Protein AF-A0A8S1BJQ1-F1 (afdb_monomer)

Nearest PDB structures (foldseek):
  2ffu-assembly1_A  TM=8.359E-01  e=3.779E-07  Homo sapiens
  4d0z-assembly1_B  TM=8.246E-01  e=9.287E-07  Homo sapiens
  5fv9-assembly1_C  TM=8.328E-01  e=1.331E-06  Homo sapiens
  5fv9-assembly3_E-2  TM=8.236E-01  e=1.180E-06  Homo sapiens
  5fv9-assembly2_B  TM=7.511E-01  e=1.413E-06  Homo sapiens

Solvent-accessible surface area (backbone atoms only — not comparable to full-atom values): 10550 Å² total; per-residue (Å²): 138,88,82,85,77,88,76,60,72,72,62,58,62,59,66,75,70,74,87,76,84,88,79,84,89,79,92,80,82,94,77,90,76,81,88,80,88,87,71,86,76,76,58,61,66,62,54,42,64,73,44,90,81,64,95,55,46,42,76,82,73,75,43,61,46,64,68,44,62,73,47,62,51,81,58,90,73,84,85,82,70,58,76,71,63,75,72,62,81,75,75,88,88,60,77,69,47,85,88,82,82,87,64,71,88,65,57,50,42,58,55,49,24,53,54,46,45,53,64,74,75,41,64,61,72,36,64,42,80,80,68,93,70,89,58,91,64,58,64,65,45,53,61,51,48,50,60,64,72,48,74,116

InterPro domains:
  IPR029044 Nucleotide-diphospho-sugar transferases [G3DSA:3.90.550.10] (39-129)
  IPR029044 Nucleotide-diphospho-sugar transferases [SSF53448] (74-126)

Structure (mmCIF, N/CA/C/O backbone):
data_AF-A0A8S1BJQ1-F1
#
_entry.id   AF-A0A8S1BJQ1-F1
#
loop_
_atom_site.group_PDB
_atom_site.id
_atom_site.type_symbol
_atom_site.label_atom_id
_atom_site.label_alt_id
_atom_site.label_comp_id
_atom_site.label_asym_id
_atom_site.label_entity_id
_atom_site.label_seq_id
_atom_site.pdbx_PDB_ins_code
_atom_site.Cartn_x
_atom_site.Cartn_y
_atom_site.Cartn_z
_atom_site.occupancy
_atom_site.B_iso_or_equiv
_atom_site.auth_seq_id
_atom_site.auth_comp_id
_atom_site.auth_asym_id
_atom_site.auth_atom_id
_atom_site.pdbx_PDB_model_num
ATOM 1 N N . MET A 1 1 ? -15.188 56.040 -17.406 1.00 44.97 1 MET A N 1
ATOM 2 C CA . MET A 1 1 ? -15.457 55.518 -18.766 1.00 44.97 1 MET A CA 1
ATOM 3 C C . MET A 1 1 ? -14.217 54.759 -19.228 1.00 44.97 1 MET A C 1
ATOM 5 O O . MET A 1 1 ? -13.135 55.286 -19.006 1.00 44.97 1 MET A O 1
ATOM 9 N N . ARG A 1 2 ? -14.402 53.579 -19.849 1.00 39.09 2 ARG A N 1
ATOM 10 C CA . ARG A 1 2 ? -13.434 52.500 -20.200 1.00 39.09 2 ARG A CA 1
ATOM 11 C C . ARG A 1 2 ? -13.267 51.450 -19.087 1.00 39.09 2 ARG A C 1
ATOM 13 O O . ARG A 1 2 ? -12.602 51.731 -18.104 1.00 39.09 2 ARG A O 1
ATOM 20 N N . SER A 1 3 ? -14.055 50.373 -19.008 1.00 34.69 3 SER A N 1
ATOM 21 C CA . SER A 1 3 ? -14.397 49.258 -19.929 1.00 34.69 3 SER A CA 1
ATOM 22 C C . SER A 1 3 ? -13.455 48.048 -19.800 1.00 34.69 3 SER A C 1
ATOM 24 O O . SER A 1 3 ? -12.354 48.076 -20.332 1.00 34.69 3 SER A O 1
ATOM 26 N N . VAL A 1 4 ? -13.957 47.021 -19.097 1.00 45.09 4 VAL A N 1
ATOM 27 C CA . VAL A 1 4 ? -13.935 45.571 -19.412 1.00 45.09 4 VAL A CA 1
ATOM 28 C C . VAL A 1 4 ? -12.588 44.999 -19.895 1.00 45.09 4 VAL A C 1
ATOM 30 O O . VAL A 1 4 ? -12.218 45.165 -21.047 1.00 45.09 4 VAL A O 1
ATOM 33 N N . VAL A 1 5 ? -11.787 44.459 -18.967 1.00 45.66 5 VAL A N 1
ATOM 34 C CA . VAL A 1 5 ? -11.570 43.009 -18.722 1.00 45.66 5 VAL A CA 1
ATOM 35 C C . VAL A 1 5 ? -10.859 42.311 -19.886 1.00 45.66 5 VAL A C 1
ATOM 37 O O . VAL A 1 5 ? -11.473 41.911 -20.870 1.00 45.66 5 VAL A O 1
ATOM 40 N N . GLU A 1 6 ? -9.552 42.115 -19.715 1.00 52.06 6 GLU A N 1
ATOM 41 C CA . GLU A 1 6 ? -8.786 41.098 -20.431 1.00 52.06 6 GLU A CA 1
ATOM 42 C C . GLU A 1 6 ? -9.328 39.715 -20.034 1.00 52.06 6 GLU A C 1
ATOM 44 O O . GLU A 1 6 ? -9.180 39.261 -18.898 1.00 52.06 6 GLU A O 1
ATOM 49 N N . GLU A 1 7 ? -10.029 39.059 -20.957 1.00 55.06 7 GLU A N 1
ATOM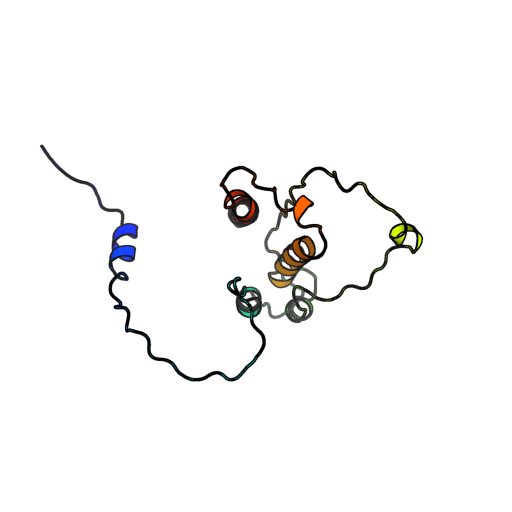 50 C CA . GLU A 1 7 ? -10.527 37.701 -20.759 1.00 55.06 7 GLU A CA 1
ATOM 51 C C . GLU A 1 7 ? -9.360 36.704 -20.704 1.00 55.06 7 GLU A C 1
ATOM 53 O O . GLU A 1 7 ? -8.598 36.546 -21.659 1.00 55.06 7 GLU A O 1
ATOM 58 N N . ASN A 1 8 ? -9.256 35.976 -19.590 1.00 50.56 8 ASN A N 1
ATOM 59 C CA . ASN A 1 8 ? -8.333 34.856 -19.445 1.00 50.56 8 ASN A CA 1
ATOM 60 C C . ASN A 1 8 ? -8.668 33.747 -20.454 1.00 50.56 8 ASN A C 1
ATOM 62 O O . ASN A 1 8 ? -9.790 33.245 -20.498 1.00 50.56 8 ASN A O 1
ATOM 66 N N . ILE A 1 9 ? -7.657 33.310 -21.204 1.00 58.09 9 ILE A N 1
ATOM 67 C CA . ILE A 1 9 ? -7.720 32.301 -22.279 1.00 58.09 9 ILE A CA 1
ATOM 68 C C . ILE A 1 9 ? -8.427 30.999 -21.841 1.00 58.09 9 ILE A C 1
ATOM 70 O O . ILE A 1 9 ? -9.098 30.354 -22.646 1.00 58.09 9 ILE A O 1
ATOM 74 N N . ALA A 1 10 ? -8.373 30.658 -20.550 1.00 51.38 10 ALA A N 1
ATOM 75 C CA . ALA A 1 10 ? -9.067 29.507 -19.970 1.00 51.38 10 ALA A CA 1
ATOM 76 C C . ALA A 1 10 ? -10.605 29.560 -20.111 1.00 51.38 10 ALA A C 1
ATOM 78 O O . ALA A 1 10 ? -11.240 28.524 -20.292 1.00 51.38 10 ALA A O 1
ATOM 79 N N . LEU A 1 11 ? -11.214 30.753 -20.088 1.00 53.78 11 LEU A N 1
ATOM 80 C CA . LEU A 1 11 ? -12.668 30.923 -20.225 1.00 53.78 11 LEU A CA 1
ATOM 81 C C . LEU A 1 11 ? -13.165 30.698 -21.661 1.00 53.78 11 LEU A C 1
ATOM 83 O O . LEU A 1 11 ? -14.327 30.345 -21.856 1.00 53.78 11 LEU A O 1
ATOM 87 N N . ARG A 1 12 ? -12.294 30.851 -22.668 1.00 53.03 12 ARG A N 1
ATOM 88 C CA . ARG A 1 12 ? -12.631 30.564 -24.073 1.00 53.03 12 ARG A CA 1
ATOM 89 C C . ARG A 1 12 ? -12.696 29.066 -24.360 1.00 53.03 12 ARG A C 1
ATOM 91 O O . ARG A 1 12 ? -13.572 28.645 -25.105 1.00 53.03 12 ARG A O 1
ATOM 98 N N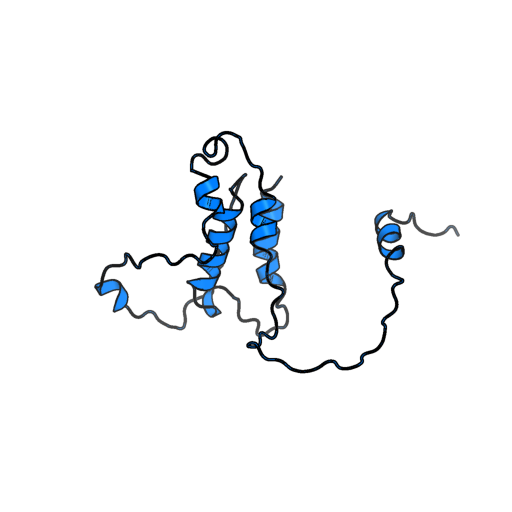 . LEU A 1 13 ? -11.838 28.272 -23.721 1.00 51.09 13 LEU A N 1
ATOM 99 C CA . LEU A 1 13 ? -11.814 26.815 -23.896 1.00 51.09 13 LEU A CA 1
ATOM 100 C C . LEU A 1 13 ? -13.052 26.134 -23.295 1.00 51.09 13 LEU A C 1
ATOM 102 O O . LEU A 1 13 ? -13.558 25.174 -23.862 1.00 51.09 13 LEU A O 1
ATOM 106 N N . ILE A 1 14 ? -13.595 26.672 -22.199 1.00 54.06 14 ILE A N 1
ATOM 107 C CA . ILE A 1 14 ? -14.818 26.146 -21.570 1.00 54.06 14 ILE A CA 1
ATOM 108 C C . ILE A 1 14 ? -16.058 26.440 -22.431 1.00 54.06 14 ILE A C 1
ATOM 110 O O . ILE A 1 14 ? -16.965 25.617 -22.510 1.00 54.06 14 ILE A O 1
ATOM 114 N N . LYS A 1 15 ? -16.090 27.585 -23.127 1.00 56.25 15 LYS A N 1
ATOM 115 C CA . LYS A 1 15 ? -17.210 27.956 -24.009 1.00 56.25 15 LYS A CA 1
ATOM 116 C C . LYS A 1 15 ? -17.278 27.154 -25.311 1.00 56.25 15 LYS A C 1
ATOM 118 O O . LYS A 1 15 ? -18.333 27.134 -25.926 1.00 56.25 15 LYS A O 1
ATOM 123 N N . GLN A 1 16 ? -16.197 26.500 -25.737 1.00 49.41 16 GLN A N 1
ATOM 124 C CA . GLN A 1 16 ? -16.167 25.752 -27.003 1.00 49.41 16 GLN A CA 1
ATOM 125 C C . GLN A 1 16 ? -16.690 24.307 -26.900 1.00 49.41 16 GLN A C 1
ATOM 127 O O . GLN A 1 16 ? -16.730 23.609 -27.911 1.00 49.41 16 GLN A O 1
ATOM 132 N N . HIS A 1 17 ? -17.107 23.846 -25.716 1.00 47.06 17 HIS A N 1
ATOM 133 C CA . HIS A 1 17 ? -17.592 22.473 -25.499 1.00 47.06 17 HIS A CA 1
ATOM 134 C C . HIS A 1 17 ? -18.987 22.395 -24.852 1.00 47.06 17 HIS A C 1
ATOM 136 O O . HIS A 1 17 ? -19.335 21.364 -24.286 1.00 47.06 17 HIS A O 1
ATOM 142 N N . ALA A 1 18 ? -19.788 23.464 -24.923 1.00 41.84 18 ALA A N 1
ATOM 143 C CA . ALA A 1 18 ? -21.105 23.525 -24.279 1.00 41.84 18 ALA A CA 1
ATOM 144 C C . ALA A 1 18 ? -22.300 23.139 -25.177 1.00 41.84 18 ALA A C 1
ATOM 146 O O . ALA A 1 18 ? -23.425 23.165 -24.691 1.00 41.84 18 ALA A O 1
ATOM 147 N N . ASP A 1 19 ? -22.077 22.735 -26.431 1.00 41.91 19 ASP A N 1
ATOM 148 C CA . ASP A 1 19 ? -23.156 22.376 -27.360 1.00 41.91 19 ASP A CA 1
ATOM 149 C C . ASP A 1 19 ? -23.071 20.892 -27.756 1.00 41.91 19 ASP A C 1
ATOM 151 O O . ASP A 1 19 ? -22.522 20.551 -28.802 1.00 41.91 19 ASP A O 1
ATOM 155 N N . VAL A 1 20 ? -23.608 19.997 -26.921 1.00 45.34 20 VAL A N 1
ATOM 156 C CA . VAL A 1 20 ? -24.126 18.698 -27.383 1.00 45.34 20 VAL A CA 1
ATOM 157 C C . VAL A 1 20 ? -25.447 18.435 -26.661 1.00 45.34 20 VAL A C 1
ATOM 159 O O . VAL A 1 20 ? -25.482 18.287 -25.441 1.00 45.34 20 VAL A O 1
ATOM 162 N N . GLU A 1 21 ? -26.518 18.442 -27.455 1.00 39.41 21 GLU A N 1
ATOM 163 C CA . GLU A 1 21 ? -27.910 18.161 -27.100 1.00 39.41 21 GLU A CA 1
ATOM 164 C C . GLU A 1 21 ? -28.084 16.798 -26.414 1.00 39.41 21 GLU A C 1
ATOM 166 O O . GLU A 1 21 ? -27.465 15.805 -26.804 1.00 39.41 21 GLU A O 1
ATOM 171 N N . GLU A 1 22 ? -28.987 16.739 -25.432 1.00 46.00 22 GLU A N 1
ATOM 172 C CA . GLU A 1 22 ? -29.576 15.481 -24.969 1.00 46.00 22 GLU A CA 1
ATOM 173 C C . GLU A 1 22 ? -30.460 14.875 -26.070 1.00 46.00 22 GLU A C 1
ATOM 175 O O . GLU A 1 22 ? -31.334 15.575 -26.587 1.00 46.00 22 GLU A O 1
ATOM 180 N N . PRO A 1 23 ? -30.338 13.573 -26.383 1.00 34.78 23 PRO A N 1
ATOM 181 C CA . PRO A 1 23 ? -31.422 12.843 -27.005 1.00 34.78 23 PRO A CA 1
ATOM 182 C C . PRO A 1 23 ? -32.133 11.952 -25.984 1.00 34.78 23 PRO A C 1
ATOM 184 O O . PRO A 1 23 ? -31.524 11.281 -25.147 1.00 34.78 23 PRO A O 1
ATOM 187 N N . GLU A 1 24 ? -33.456 11.967 -26.100 1.00 36.00 24 GLU A N 1
ATOM 188 C CA . GLU A 1 24 ? -34.415 11.314 -25.226 1.00 36.00 24 GLU A CA 1
ATOM 189 C C . GLU A 1 24 ? -34.288 9.786 -25.143 1.00 36.00 24 GL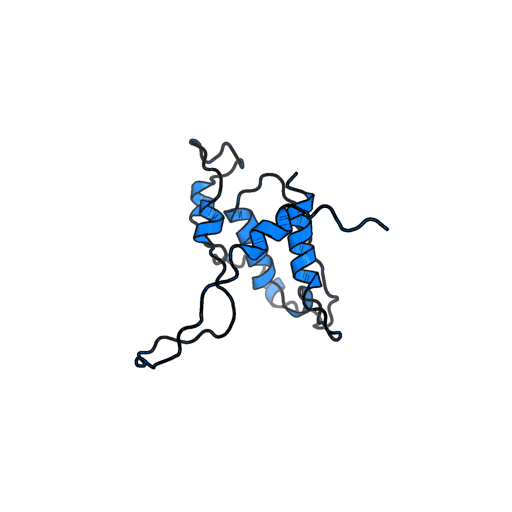U A C 1
ATOM 191 O O . GLU A 1 24 ? -33.872 9.079 -26.063 1.00 36.00 24 GLU A O 1
ATOM 196 N N . SER A 1 25 ? -34.747 9.282 -24.001 1.00 45.78 25 SER A N 1
ATOM 197 C CA . SER A 1 25 ? -34.903 7.877 -23.653 1.00 45.78 25 SER A CA 1
ATOM 198 C C . SER A 1 25 ? -35.823 7.095 -24.597 1.00 45.78 25 SER A C 1
ATOM 200 O O . SER A 1 25 ? -36.940 7.522 -24.880 1.00 45.78 25 SER A O 1
ATOM 202 N N . SER A 1 26 ? -35.447 5.854 -24.917 1.00 34.91 26 SER A N 1
ATOM 203 C CA . SER A 1 26 ? -36.414 4.759 -25.095 1.00 34.91 26 SER A CA 1
ATOM 204 C C . SER A 1 26 ? -35.799 3.404 -24.688 1.00 34.91 26 SER A C 1
ATOM 206 O O . SER A 1 26 ? -34.575 3.255 -24.726 1.00 34.91 26 SER A O 1
ATOM 208 N N . PRO A 1 27 ? -36.610 2.446 -24.189 1.00 42.31 27 PRO A N 1
ATOM 209 C CA . PRO A 1 27 ? -36.136 1.363 -23.330 1.00 42.31 27 PRO A CA 1
ATOM 210 C C . PRO A 1 27 ? -35.743 0.116 -24.131 1.00 42.31 27 PRO A C 1
ATOM 212 O O . PRO A 1 27 ? -36.499 -0.338 -24.988 1.00 42.31 27 PRO A O 1
ATOM 215 N N . ILE A 1 28 ? -34.595 -0.485 -23.804 1.00 30.98 28 ILE A N 1
ATOM 216 C CA . ILE A 1 28 ? -34.206 -1.816 -24.292 1.00 30.98 28 ILE A CA 1
ATOM 217 C C . ILE A 1 28 ? -33.868 -2.715 -23.095 1.00 30.98 28 ILE A C 1
ATOM 219 O O 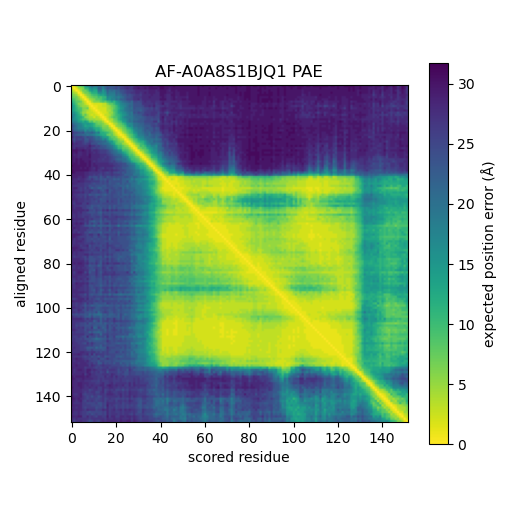. ILE A 1 28 ? -33.360 -2.273 -22.069 1.00 30.98 28 ILE A O 1
ATOM 223 N N . SER A 1 29 ? -34.291 -3.962 -23.254 1.00 29.55 29 SER A N 1
ATOM 224 C CA . SER A 1 29 ? -34.675 -4.992 -22.294 1.00 29.55 29 SER A CA 1
ATOM 225 C C . SER A 1 29 ? -33.620 -5.480 -21.300 1.00 29.55 29 SER A C 1
ATOM 227 O O . SER A 1 29 ? -32.437 -5.593 -21.603 1.00 29.55 29 SER A O 1
ATOM 229 N N . LEU A 1 30 ? -34.143 -5.861 -20.131 1.00 41.81 30 LEU A N 1
ATOM 230 C CA . LEU A 1 30 ? -33.513 -6.600 -19.041 1.00 41.81 30 LEU A CA 1
ATOM 231 C C . LEU A 1 30 ? -32.887 -7.920 -19.524 1.00 41.81 30 LEU A C 1
ATOM 233 O O . LEU A 1 30 ? -33.625 -8.820 -19.910 1.00 41.81 30 LEU A O 1
ATOM 237 N N . GLU A 1 31 ? -31.571 -8.069 -19.379 1.00 34.00 31 GLU A N 1
ATOM 238 C CA . GLU A 1 31 ? -30.970 -9.333 -18.940 1.00 34.00 31 GLU A CA 1
ATOM 239 C C . GLU A 1 31 ? -29.909 -9.046 -17.870 1.00 34.00 31 GLU A C 1
ATOM 241 O O . GLU A 1 31 ? -29.140 -8.087 -17.935 1.00 34.00 31 GLU A O 1
ATOM 246 N N . GLU A 1 32 ? -29.979 -9.843 -16.811 1.00 41.53 32 GLU A N 1
ATOM 247 C CA . GLU A 1 32 ? -29.347 -9.653 -15.515 1.00 41.53 32 GLU A CA 1
ATOM 248 C C . GLU A 1 32 ? -27.824 -9.802 -15.561 1.00 41.53 32 GLU A C 1
ATOM 250 O O . GLU A 1 32 ? -27.299 -10.824 -15.998 1.00 41.53 32 GLU A O 1
ATOM 255 N N . THR A 1 33 ? -27.098 -8.877 -14.929 1.00 32.28 33 THR A N 1
ATOM 256 C CA . THR A 1 33 ? -26.044 -9.288 -13.988 1.00 32.28 33 THR A CA 1
ATOM 257 C C . THR A 1 33 ? -25.783 -8.202 -12.945 1.00 32.28 33 THR A C 1
ATOM 259 O O . THR A 1 33 ? -25.157 -7.183 -13.210 1.00 32.28 33 THR A O 1
ATOM 262 N N . THR A 1 34 ? -26.313 -8.459 -11.745 1.00 36.75 34 THR A N 1
ATOM 263 C CA . THR A 1 34 ? -25.821 -8.033 -10.420 1.00 36.75 34 THR A CA 1
ATOM 264 C C . THR A 1 34 ? -25.372 -6.576 -10.276 1.00 36.75 34 THR A C 1
ATOM 266 O O . THR A 1 34 ? -24.252 -6.202 -10.616 1.00 36.75 34 THR A O 1
ATOM 269 N N . GLY A 1 35 ? -26.269 -5.769 -9.709 1.00 43.22 35 GLY A N 1
ATOM 270 C CA . GLY A 1 35 ? -26.146 -4.322 -9.624 1.00 43.22 35 GLY A CA 1
ATOM 271 C C . GLY A 1 35 ? -24.948 -3.783 -8.850 1.00 43.22 35 GLY A C 1
ATOM 272 O O . GLY A 1 35 ? -24.486 -4.371 -7.877 1.00 43.22 35 GLY A O 1
ATOM 273 N N . ILE A 1 36 ? -24.528 -2.582 -9.252 1.00 38.69 36 ILE A N 1
ATOM 274 C CA . ILE A 1 36 ? -23.771 -1.650 -8.417 1.00 38.69 36 ILE A CA 1
ATOM 275 C C . ILE A 1 36 ? -24.281 -0.238 -8.715 1.00 38.69 36 ILE A C 1
ATOM 277 O O . ILE A 1 36 ? -23.946 0.383 -9.720 1.00 38.69 36 ILE A O 1
ATOM 281 N N . THR A 1 37 ? -25.092 0.288 -7.806 1.00 37.72 37 THR A N 1
ATOM 282 C CA . THR A 1 37 ? -25.328 1.723 -7.674 1.00 37.72 37 THR A CA 1
ATOM 283 C C . THR A 1 37 ? -24.087 2.376 -7.057 1.00 37.72 37 THR A C 1
ATOM 285 O O . THR A 1 37 ? -23.732 2.065 -5.924 1.00 37.72 37 THR A O 1
ATOM 288 N N . GLY A 1 38 ? -23.463 3.316 -7.772 1.00 44.41 38 GLY A N 1
ATOM 289 C CA . GLY A 1 38 ? -22.706 4.417 -7.161 1.00 44.41 38 GLY A CA 1
ATOM 290 C C . GLY A 1 38 ? -21.256 4.151 -6.738 1.00 44.41 38 GLY A C 1
ATOM 291 O O . GLY A 1 38 ? -20.956 4.127 -5.552 1.00 44.41 38 GLY A O 1
ATOM 292 N N . ARG A 1 39 ? -20.334 4.078 -7.704 1.00 45.31 39 ARG A N 1
ATOM 293 C CA . ARG A 1 39 ? -18.941 4.576 -7.635 1.00 45.31 39 ARG A CA 1
ATOM 294 C C . ARG A 1 39 ? -18.392 4.498 -9.058 1.00 45.31 39 ARG A C 1
ATOM 296 O O . ARG A 1 39 ? -18.366 3.420 -9.637 1.00 45.31 39 ARG A O 1
ATOM 303 N N . VAL A 1 40 ? -17.994 5.630 -9.637 1.00 50.25 40 VAL A N 1
ATOM 304 C CA . VAL A 1 40 ? -17.221 5.652 -10.889 1.00 50.25 40 VAL A CA 1
ATOM 305 C C . VAL A 1 40 ? -16.012 4.739 -10.668 1.00 50.25 40 VAL A C 1
ATOM 307 O O . VAL A 1 40 ? -15.188 5.033 -9.800 1.00 50.25 40 VAL A O 1
ATOM 310 N N . TYR A 1 41 ? -15.969 3.588 -11.344 1.00 66.38 41 TYR A N 1
ATOM 311 C CA . TYR A 1 41 ? -14.898 2.605 -11.187 1.00 66.38 41 TYR A CA 1
ATOM 312 C C . TYR A 1 41 ? -13.579 3.301 -11.534 1.00 66.38 41 TYR A C 1
ATOM 314 O O . TYR A 1 41 ? -13.394 3.766 -12.657 1.00 66.38 41 TYR A O 1
ATOM 322 N N . PHE A 1 42 ? -12.689 3.444 -10.552 1.00 81.50 42 PHE A N 1
ATOM 323 C CA . PHE A 1 42 ? -11.346 3.952 -10.800 1.00 81.50 42 PHE A CA 1
ATOM 324 C C . PHE A 1 42 ? -10.655 3.004 -11.785 1.00 81.50 42 PHE A C 1
ATOM 326 O O . PHE A 1 42 ? -10.530 1.812 -11.502 1.00 81.50 42 PHE A O 1
ATOM 333 N N . ASP A 1 43 ? -10.229 3.525 -12.936 1.00 86.25 43 ASP A N 1
ATOM 334 C CA . ASP A 1 43 ? -9.509 2.743 -13.938 1.00 86.25 43 ASP A CA 1
ATOM 335 C C . ASP A 1 43 ? -8.075 2.464 -13.460 1.00 86.25 43 ASP A C 1
ATOM 337 O O . ASP A 1 43 ? -7.129 3.214 -13.718 1.00 86.25 43 ASP A O 1
ATOM 341 N N . GLU A 1 44 ? -7.928 1.371 -12.712 1.00 87.50 44 GLU A N 1
ATOM 342 C CA . GLU A 1 44 ? -6.642 0.890 -12.214 1.00 87.50 44 GLU A CA 1
ATOM 343 C C . GLU A 1 44 ? -5.670 0.585 -13.360 1.00 87.50 44 GLU A C 1
ATOM 345 O O . GLU A 1 44 ? -4.495 0.954 -13.287 1.00 87.50 44 GLU A O 1
ATOM 350 N N . ALA A 1 45 ? -6.156 -0.034 -14.438 1.00 88.25 45 ALA A N 1
ATOM 351 C CA . ALA A 1 45 ? -5.326 -0.415 -15.572 1.00 88.25 45 ALA A CA 1
ATOM 352 C C . ALA A 1 45 ? -4.794 0.821 -16.308 1.00 88.25 45 ALA A C 1
ATOM 354 O O . ALA A 1 45 ? -3.592 0.905 -16.584 1.00 88.25 45 ALA A O 1
ATOM 355 N N . GLY A 1 46 ? -5.648 1.813 -16.570 1.00 88.88 46 GLY A N 1
ATOM 356 C CA . GLY A 1 46 ? -5.251 3.097 -17.151 1.00 88.88 46 GLY A CA 1
ATOM 357 C C . GLY A 1 46 ? -4.272 3.864 -16.264 1.00 88.88 46 GLY A C 1
ATOM 358 O O . GLY A 1 46 ? -3.263 4.390 -16.741 1.00 88.88 46 GLY A O 1
ATOM 359 N N . TYR A 1 47 ? -4.496 3.872 -14.947 1.00 88.31 47 TYR A N 1
ATOM 360 C CA . TYR A 1 47 ? -3.584 4.537 -14.020 1.00 88.31 47 TYR A CA 1
ATOM 361 C C . TYR A 1 47 ? -2.193 3.895 -14.017 1.00 88.31 47 TYR A C 1
ATOM 363 O O . TYR A 1 47 ? -1.199 4.609 -14.176 1.00 88.31 47 TYR A O 1
ATOM 371 N N . VAL A 1 48 ? -2.109 2.569 -13.867 1.00 90.38 48 VAL A N 1
ATOM 372 C CA . VAL A 1 48 ? -0.835 1.832 -13.806 1.00 90.38 48 VAL A CA 1
ATOM 373 C C . VAL A 1 48 ? -0.110 1.878 -15.152 1.00 90.38 48 VAL A C 1
ATOM 375 O O . VAL A 1 48 ? 1.094 2.134 -15.185 1.00 90.38 48 VAL A O 1
ATOM 378 N N . SER A 1 49 ? -0.831 1.721 -16.268 1.00 89.50 49 SER A N 1
ATOM 379 C CA . SER A 1 49 ? -0.242 1.781 -17.615 1.00 89.50 49 SER A CA 1
ATOM 380 C C . SER A 1 49 ? 0.310 3.158 -17.986 1.00 89.50 49 SER A C 1
ATOM 382 O O . SER A 1 49 ? 1.283 3.223 -18.732 1.00 89.50 49 SER A O 1
ATOM 384 N N . GLY A 1 50 ? -0.227 4.24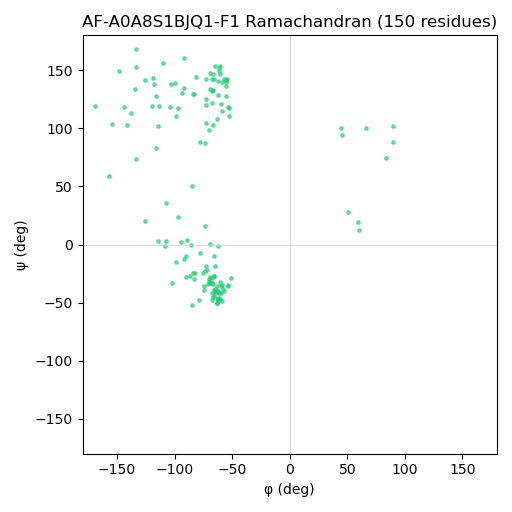2 -17.416 1.00 86.44 50 GLY A N 1
ATOM 385 C CA . GLY A 1 50 ? 0.337 5.589 -17.556 1.00 86.44 50 GLY A CA 1
ATOM 386 C C . GLY A 1 50 ? 1.674 5.797 -16.828 1.00 86.44 50 GLY A C 1
ATOM 387 O O . GLY A 1 50 ? 2.217 6.903 -16.833 1.00 86.44 50 GLY A O 1
ATOM 388 N N . GLY A 1 51 ? 2.193 4.769 -16.153 1.00 82.81 51 GLY A N 1
ATOM 389 C CA . GLY A 1 51 ? 3.536 4.750 -15.598 1.00 82.81 51 GLY A CA 1
ATOM 390 C C . GLY A 1 51 ? 4.614 4.615 -16.677 1.00 82.81 51 GLY A C 1
ATOM 391 O O . GLY A 1 51 ? 4.491 3.875 -17.646 1.00 82.81 51 GLY A O 1
ATOM 392 N N . SER A 1 52 ? 5.715 5.318 -16.457 1.00 79.88 52 SER A N 1
ATOM 393 C CA . SER A 1 52 ? 6.996 5.156 -17.148 1.00 79.88 52 SER A CA 1
ATOM 394 C C . SER A 1 52 ? 7.496 3.713 -17.041 1.00 79.88 52 SER A C 1
ATOM 396 O O . SER A 1 52 ? 7.597 3.182 -15.931 1.00 79.88 52 SER A O 1
ATOM 398 N N . LYS A 1 53 ? 7.822 3.102 -18.185 1.00 81.12 53 LYS A N 1
ATOM 399 C CA . LYS A 1 53 ? 8.394 1.755 -18.279 1.00 81.12 53 LYS A CA 1
ATOM 400 C C . LYS A 1 53 ? 9.819 1.851 -18.806 1.00 81.12 53 LYS A C 1
ATOM 402 O O . LYS A 1 53 ? 10.031 2.325 -19.918 1.00 81.12 53 LYS A O 1
ATOM 407 N N . ASP A 1 54 ? 10.764 1.398 -17.998 1.00 85.69 54 ASP A N 1
ATOM 408 C CA . ASP A 1 54 ? 12.171 1.293 -18.370 1.00 85.69 54 ASP A CA 1
ATOM 409 C C . ASP A 1 54 ? 12.473 -0.099 -18.943 1.00 85.69 54 ASP A C 1
ATOM 411 O O . ASP A 1 54 ? 11.711 -1.048 -18.735 1.00 85.69 54 ASP A O 1
ATOM 415 N N . SER A 1 55 ? 13.579 -0.228 -19.682 1.00 88.44 55 SER A N 1
ATOM 416 C CA . SER A 1 55 ? 14.016 -1.516 -20.240 1.00 88.44 55 SER A CA 1
ATOM 417 C C . SER A 1 55 ? 14.392 -2.518 -19.147 1.00 88.44 55 SER A C 1
ATOM 419 O O . SER A 1 55 ? 14.035 -3.692 -19.233 1.00 88.44 55 SER A O 1
ATOM 421 N N . ASP A 1 56 ? 15.083 -2.046 -18.107 1.00 92.06 56 ASP A N 1
ATOM 422 C CA . ASP A 1 56 ? 15.353 -2.803 -16.890 1.00 92.06 56 ASP A CA 1
ATOM 423 C C . ASP A 1 56 ? 14.315 -2.439 -15.809 1.00 92.06 56 ASP A C 1
ATOM 425 O O . ASP A 1 56 ? 14.276 -1.288 -15.352 1.00 92.06 56 ASP A O 1
ATOM 429 N N . PRO A 1 57 ? 13.497 -3.407 -15.346 1.00 91.00 57 PRO A N 1
ATOM 430 C CA . PRO A 1 57 ? 12.433 -3.160 -14.378 1.00 91.00 57 PRO A CA 1
ATOM 431 C C . PRO A 1 57 ? 12.919 -2.725 -12.988 1.00 91.00 57 PRO A C 1
ATOM 433 O O . PRO A 1 57 ? 12.079 -2.335 -12.178 1.00 91.00 57 PRO A O 1
ATOM 436 N N . TYR A 1 58 ? 14.221 -2.789 -12.686 1.00 92.19 58 TYR A N 1
ATOM 437 C CA . TYR A 1 58 ? 14.793 -2.416 -11.385 1.00 92.19 58 TYR A CA 1
ATOM 438 C C . TYR A 1 58 ? 15.394 -0.997 -11.351 1.00 92.19 58 TYR A C 1
ATOM 440 O O . TYR A 1 58 ? 15.636 -0.449 -10.268 1.00 92.19 58 TYR A O 1
ATOM 448 N N . VAL A 1 59 ? 15.627 -0.362 -12.505 1.00 91.38 59 VAL A N 1
ATOM 449 C CA . VAL A 1 59 ? 16.373 0.912 -12.596 1.00 91.38 59 VAL A CA 1
ATOM 450 C C . VAL A 1 59 ? 15.611 2.101 -12.021 1.00 91.38 59 VAL A C 1
ATOM 452 O O . VAL A 1 59 ? 16.230 3.026 -11.496 1.00 91.38 59 VAL A O 1
ATOM 455 N N . ARG A 1 60 ? 14.282 2.094 -12.054 1.00 87.62 60 ARG A N 1
ATOM 456 C CA . ARG A 1 60 ? 13.500 3.229 -11.558 1.00 87.62 60 ARG A CA 1
ATOM 457 C C . ARG A 1 60 ? 13.256 3.168 -10.058 1.00 87.62 60 ARG A C 1
ATOM 459 O O . ARG A 1 60 ? 13.568 4.112 -9.342 1.00 87.62 60 ARG A O 1
ATOM 466 N N . ASN A 1 61 ? 12.747 2.031 -9.583 1.00 88.44 61 ASN A N 1
ATOM 467 C CA . ASN A 1 61 ? 12.238 1.908 -8.215 1.00 88.44 61 ASN A CA 1
ATOM 468 C C . ASN A 1 61 ? 13.050 0.942 -7.332 1.00 88.44 61 ASN A C 1
ATOM 470 O O . ASN A 1 61 ? 12.673 0.701 -6.192 1.00 88.44 61 ASN A O 1
ATOM 474 N N . ARG A 1 62 ? 14.157 0.367 -7.838 1.00 91.88 62 ARG A N 1
ATOM 475 C CA . ARG A 1 62 ? 15.019 -0.610 -7.125 1.00 91.88 62 ARG A CA 1
ATOM 476 C C . ARG A 1 62 ? 14.309 -1.905 -6.692 1.00 91.88 62 ARG A C 1
ATOM 478 O O . ARG A 1 62 ? 14.877 -2.707 -5.959 1.00 91.88 62 ARG A O 1
ATOM 485 N N . PHE A 1 63 ? 13.107 -2.150 -7.199 1.00 94.00 63 PHE A N 1
ATOM 486 C CA . PHE A 1 63 ? 12.378 -3.414 -7.120 1.00 94.00 63 PHE A CA 1
ATOM 487 C 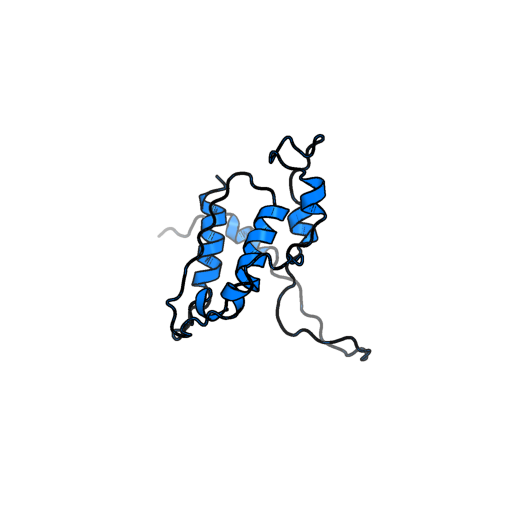C . PHE A 1 63 ? 11.816 -3.759 -8.500 1.00 94.00 63 PHE A C 1
ATOM 489 O O . PHE A 1 63 ? 11.798 -2.912 -9.386 1.00 94.00 63 PHE A O 1
ATOM 496 N N . ASN A 1 64 ? 11.321 -4.986 -8.677 1.00 95.00 64 ASN A N 1
ATOM 497 C CA . ASN A 1 64 ? 10.764 -5.432 -9.951 1.00 95.00 64 ASN A CA 1
ATOM 498 C C . ASN A 1 64 ? 9.432 -4.724 -10.261 1.00 95.00 64 ASN A C 1
ATOM 500 O O . ASN A 1 64 ? 8.377 -5.118 -9.753 1.00 95.00 64 ASN A O 1
ATOM 504 N N . GLN A 1 65 ? 9.480 -3.681 -11.092 1.00 93.56 65 GLN A N 1
ATOM 505 C CA . GLN A 1 65 ? 8.294 -2.904 -11.446 1.00 93.56 65 GLN A CA 1
ATOM 506 C C . GLN A 1 65 ? 7.267 -3.729 -12.231 1.00 93.56 65 GLN A C 1
ATOM 508 O O . GLN A 1 65 ? 6.083 -3.647 -11.930 1.00 93.56 65 GLN A O 1
ATOM 513 N N . ILE A 1 66 ? 7.697 -4.585 -13.163 1.00 93.00 66 ILE A N 1
ATOM 514 C CA . ILE A 1 66 ? 6.783 -5.421 -13.963 1.00 93.00 66 ILE A CA 1
ATOM 515 C C . ILE A 1 66 ? 5.992 -6.374 -13.060 1.00 93.00 66 ILE A C 1
ATOM 517 O O . ILE A 1 66 ? 4.773 -6.481 -13.172 1.00 93.00 66 ILE A O 1
ATOM 521 N N . ALA A 1 67 ? 6.668 -7.036 -12.117 1.00 94.12 67 ALA A N 1
ATOM 522 C CA . ALA A 1 67 ? 6.005 -7.903 -11.148 1.00 94.12 67 ALA A CA 1
ATOM 523 C C . ALA A 1 67 ? 5.038 -7.118 -10.246 1.00 94.12 67 ALA A C 1
ATOM 525 O O . ALA A 1 67 ? 3.976 -7.625 -9.897 1.00 94.12 67 ALA A O 1
ATOM 526 N N . SER A 1 68 ? 5.390 -5.880 -9.887 1.00 94.06 68 SER A N 1
ATOM 527 C CA . SER A 1 68 ? 4.515 -4.981 -9.134 1.00 94.06 68 SER A CA 1
ATOM 528 C C . SER A 1 68 ? 3.277 -4.570 -9.934 1.00 94.06 68 SER A C 1
ATOM 530 O O . SER A 1 68 ? 2.183 -4.584 -9.381 1.00 94.06 68 SER A O 1
ATOM 532 N N . ASP A 1 69 ? 3.424 -4.212 -11.206 1.00 93.75 69 ASP A N 1
ATOM 533 C CA . ASP A 1 69 ? 2.329 -3.736 -12.060 1.00 93.75 69 ASP A CA 1
ATOM 534 C C . ASP A 1 69 ? 1.324 -4.851 -12.390 1.00 93.75 69 ASP A C 1
ATOM 536 O O . ASP A 1 69 ? 0.140 -4.582 -12.559 1.00 93.75 69 ASP A O 1
ATOM 540 N N . ASN A 1 70 ? 1.773 -6.110 -12.401 1.00 93.44 70 ASN A N 1
ATOM 541 C CA . ASN A 1 70 ? 0.917 -7.282 -12.610 1.00 93.44 70 ASN A CA 1
ATOM 542 C C . ASN A 1 70 ? 0.106 -7.696 -11.365 1.00 93.44 70 ASN A C 1
ATOM 544 O O . ASN A 1 70 ? -0.724 -8.602 -11.441 1.00 93.44 70 ASN A O 1
ATOM 548 N N . LEU A 1 71 ? 0.354 -7.085 -10.202 1.00 93.00 71 LEU A N 1
ATOM 549 C CA . LEU A 1 71 ? -0.377 -7.381 -8.971 1.00 93.00 71 LEU A CA 1
ATOM 550 C C . LEU A 1 71 ? -1.558 -6.429 -8.795 1.00 93.00 71 LEU A C 1
ATOM 552 O O . LEU A 1 71 ? -1.373 -5.215 -8.777 1.00 93.00 71 LEU A O 1
ATOM 556 N N . SER A 1 72 ? -2.738 -6.993 -8.524 1.00 91.62 72 SER A N 1
ATOM 557 C CA . SER A 1 72 ? -3.940 -6.219 -8.191 1.00 91.62 72 SER A CA 1
ATOM 558 C C . SER A 1 72 ? -3.721 -5.278 -6.999 1.00 91.62 72 SER A C 1
ATOM 560 O O . SER A 1 72 ? -3.095 -5.648 -5.992 1.00 91.62 72 SER A O 1
ATOM 562 N N . SER A 1 73 ? -4.311 -4.084 -7.087 1.00 89.75 73 SER A N 1
ATOM 563 C CA . SER A 1 73 ? -4.364 -3.083 -6.021 1.00 89.75 73 SER A CA 1
ATOM 564 C C . SER A 1 73 ? -4.926 -3.636 -4.707 1.00 89.75 73 SER A C 1
ATOM 566 O O . SER A 1 73 ? -4.438 -3.291 -3.629 1.00 89.75 73 SER A O 1
ATOM 568 N N . ASN A 1 74 ? -5.893 -4.556 -4.792 1.00 90.38 74 ASN A N 1
ATOM 569 C CA . ASN A 1 74 ? -6.556 -5.201 -3.659 1.00 90.38 74 ASN A CA 1
ATOM 570 C C . ASN A 1 74 ? -6.136 -6.672 -3.476 1.00 90.38 74 ASN A C 1
ATOM 572 O O . ASN A 1 74 ? -6.943 -7.531 -3.119 1.00 90.38 74 ASN A O 1
ATOM 576 N N . ARG A 1 75 ? -4.869 -7.006 -3.750 1.00 91.94 75 ARG A N 1
ATOM 577 C CA . ARG A 1 75 ? -4.384 -8.379 -3.542 1.00 91.94 75 ARG A CA 1
ATOM 578 C C . ARG A 1 75 ? -4.571 -8.841 -2.088 1.00 91.94 75 ARG A C 1
ATOM 580 O O . ARG A 1 75 ? -4.310 -8.099 -1.133 1.00 91.94 75 ARG A O 1
ATOM 587 N N . VAL A 1 76 ? -4.921 -10.113 -1.923 1.00 91.88 76 VAL A N 1
ATOM 588 C CA . VAL A 1 76 ? -4.977 -10.760 -0.608 1.00 91.88 76 VAL A CA 1
ATOM 589 C C . VAL A 1 76 ? -3.559 -10.877 -0.049 1.00 91.88 76 VAL A C 1
ATOM 591 O O . VAL A 1 76 ? -2.633 -11.298 -0.742 1.00 91.88 76 VAL A O 1
ATOM 594 N N . VAL A 1 77 ? -3.381 -10.481 1.209 1.00 93.06 77 VAL A N 1
ATOM 595 C CA . VAL A 1 77 ? -2.124 -10.650 1.947 1.00 93.06 77 VAL A CA 1
ATOM 596 C C . VAL A 1 77 ? -2.417 -11.583 3.120 1.00 93.06 77 VAL A C 1
ATOM 598 O O . VAL A 1 77 ? -3.385 -11.326 3.839 1.00 93.06 77 VAL A O 1
ATOM 601 N N . PRO A 1 78 ? -1.638 -12.664 3.309 1.00 94.38 78 PRO A N 1
ATOM 602 C CA . PRO A 1 78 ? -1.854 -13.586 4.417 1.00 94.38 78 PRO A CA 1
ATOM 603 C C . PRO A 1 78 ? -1.674 -12.869 5.759 1.00 94.38 78 PRO A C 1
ATOM 605 O O . PRO A 1 78 ? -0.780 -12.038 5.917 1.00 94.38 78 PRO A O 1
ATOM 608 N N . ASP A 1 79 ? -2.519 -13.205 6.732 1.00 94.06 79 ASP A N 1
ATOM 609 C CA . ASP A 1 79 ? -2.421 -12.662 8.086 1.00 94.06 79 ASP A CA 1
ATOM 610 C C . ASP A 1 79 ? -1.220 -13.281 8.814 1.00 94.06 79 ASP A C 1
ATOM 612 O O . ASP A 1 79 ? -1.262 -14.439 9.232 1.00 94.06 79 ASP A O 1
ATOM 616 N N . THR A 1 80 ? -0.147 -12.504 8.957 1.00 95.75 80 THR A N 1
ATOM 617 C CA . THR A 1 80 ? 1.088 -12.904 9.646 1.00 95.75 80 THR A CA 1
ATOM 618 C C . THR A 1 80 ? 1.075 -12.586 11.144 1.00 95.75 80 THR A C 1
ATOM 620 O O . THR A 1 80 ? 2.083 -12.789 11.824 1.00 95.75 80 THR A O 1
ATOM 623 N N . ARG A 1 81 ? -0.040 -12.079 11.692 1.00 94.62 81 ARG A N 1
ATOM 624 C CA . ARG A 1 81 ? -0.140 -11.732 13.116 1.00 94.62 81 ARG A CA 1
ATOM 625 C C . ARG A 1 81 ? -0.128 -12.984 13.994 1.00 94.62 81 ARG A C 1
ATOM 627 O O . ARG A 1 81 ? -0.683 -14.026 13.645 1.00 94.62 81 ARG A O 1
ATOM 634 N N . ASN A 1 82 ? 0.436 -12.850 15.194 1.00 96.88 82 ASN A N 1
ATOM 635 C CA . ASN A 1 82 ? 0.375 -13.890 16.219 1.00 96.88 82 ASN A CA 1
ATOM 636 C C . ASN A 1 82 ? -1.090 -14.192 16.605 1.00 96.88 82 ASN A C 1
ATOM 638 O O . ASN A 1 82 ? -1.925 -13.286 16.645 1.00 96.88 82 ASN A O 1
ATOM 642 N N . ALA A 1 83 ? -1.403 -15.449 16.940 1.00 95.81 83 ALA A N 1
ATOM 643 C CA . ALA A 1 83 ? -2.746 -15.865 17.352 1.00 95.81 83 ALA A CA 1
ATOM 644 C C . ALA A 1 83 ? -3.316 -15.020 18.510 1.00 95.81 83 ALA A C 1
ATOM 646 O O . ALA A 1 83 ? -4.498 -14.682 18.495 1.00 95.81 83 ALA A O 1
ATOM 647 N N . MET A 1 84 ? -2.475 -14.587 19.454 1.00 96.44 84 MET A N 1
ATOM 648 C CA . MET A 1 84 ? -2.887 -13.733 20.573 1.00 96.44 84 MET A CA 1
ATOM 649 C C . MET A 1 84 ? -3.347 -12.338 20.131 1.00 96.44 84 MET A C 1
ATOM 651 O O . MET A 1 84 ? -4.190 -11.741 20.796 1.00 96.44 84 MET A O 1
ATOM 655 N N . CYS A 1 85 ? -2.853 -11.817 19.002 1.00 94.88 85 CYS A N 1
ATOM 656 C CA . CYS A 1 85 ? -3.292 -10.528 18.460 1.00 94.88 85 CYS A CA 1
ATOM 657 C C . CYS A 1 85 ? -4.745 -10.574 17.974 1.00 94.88 85 CYS A C 1
ATOM 659 O O . CYS A 1 85 ? -5.427 -9.557 18.017 1.00 94.88 85 CYS A O 1
ATOM 661 N N . LYS A 1 86 ? -5.235 -11.744 17.544 1.00 93.00 86 LYS A N 1
ATOM 662 C CA . LYS A 1 86 ? -6.619 -11.919 17.072 1.00 93.00 86 LYS A CA 1
ATOM 663 C C . LYS A 1 86 ? -7.642 -11.865 18.208 1.00 93.00 86 LYS A C 1
ATOM 665 O O . LYS A 1 86 ? -8.810 -11.602 17.959 1.00 93.00 86 LYS A O 1
ATOM 670 N N . LEU A 1 87 ? -7.200 -12.116 19.442 1.00 95.56 87 LEU A N 1
ATOM 671 C CA . LEU A 1 87 ? -8.040 -12.099 20.643 1.00 95.56 87 LEU A CA 1
ATOM 672 C C . LEU A 1 87 ? -8.093 -10.719 21.316 1.00 95.56 87 LEU A C 1
ATOM 674 O O . LEU A 1 87 ? -8.880 -10.519 22.240 1.00 95.56 87 LEU A O 1
ATOM 678 N N . LYS A 1 88 ? -7.247 -9.771 20.892 1.00 94.50 88 LYS A N 1
ATOM 679 C CA . LYS A 1 88 ? -7.242 -8.410 21.431 1.00 94.50 88 LYS A CA 1
ATOM 680 C C . LYS A 1 88 ? -8.462 -7.652 20.917 1.00 94.50 88 LYS A C 1
ATOM 682 O O . LYS A 1 88 ? -8.669 -7.554 19.712 1.00 94.50 88 LYS A O 1
ATOM 687 N N . LYS A 1 89 ? -9.242 -7.111 21.851 1.00 93.81 89 LYS A N 1
ATOM 688 C CA . LYS A 1 89 ? -10.321 -6.163 21.575 1.00 93.81 89 LYS A CA 1
ATOM 689 C C . LYS A 1 89 ? -9.810 -4.755 21.857 1.00 93.81 89 LYS A C 1
ATOM 691 O O . LYS A 1 89 ? -9.081 -4.561 22.830 1.00 93.81 89 LYS A O 1
ATOM 696 N N . TYR A 1 90 ? -10.171 -3.829 20.987 1.00 91.50 90 TYR A N 1
ATOM 697 C CA . TYR A 1 90 ? -9.923 -2.403 21.140 1.00 91.50 90 TYR A CA 1
ATOM 698 C C . TYR A 1 90 ? -11.268 -1.724 21.396 1.00 91.50 90 TYR A C 1
ATOM 700 O O . TYR A 1 90 ? -12.303 -2.292 21.043 1.00 91.50 90 TYR A O 1
ATOM 708 N N . ASP A 1 91 ? -11.249 -0.556 22.027 1.00 90.69 91 ASP A N 1
ATOM 709 C CA . ASP A 1 91 ? -12.461 0.243 22.190 1.00 90.69 91 ASP A CA 1
ATOM 710 C C . ASP A 1 91 ? -12.941 0.735 20.816 1.00 90.69 91 ASP A C 1
ATOM 712 O O . ASP A 1 91 ? -12.129 0.983 19.925 1.00 90.69 91 ASP A O 1
ATOM 716 N N . GLU A 1 92 ? -14.254 0.864 20.636 1.00 85.62 92 GLU A N 1
ATOM 717 C CA . GLU A 1 92 ? -14.837 1.388 19.389 1.00 85.62 92 GLU A CA 1
ATOM 718 C C . GLU A 1 92 ? -14.672 2.918 19.291 1.00 85.62 92 GLU A C 1
ATOM 720 O O . GLU A 1 92 ? -14.600 3.476 18.200 1.00 85.62 92 GLU A O 1
ATOM 725 N N . ASP A 1 93 ? -14.535 3.600 20.434 1.00 86.00 93 ASP A N 1
ATOM 726 C CA . ASP A 1 93 ? -14.410 5.060 20.539 1.00 86.00 93 ASP A CA 1
ATOM 727 C C . ASP A 1 93 ? -12.956 5.535 20.360 1.00 86.00 93 ASP A C 1
ATOM 729 O O . ASP A 1 93 ? -12.400 6.285 21.170 1.00 86.00 93 ASP A O 1
ATOM 733 N N . LEU A 1 94 ? -12.302 5.076 19.295 1.00 88.31 94 LEU A N 1
ATOM 734 C CA . LEU A 1 94 ? -10.960 5.535 18.944 1.00 88.31 94 LEU A CA 1
ATOM 735 C C . LEU A 1 94 ? -11.021 6.876 18.193 1.00 88.31 94 LEU A C 1
ATOM 737 O O . LEU A 1 94 ? -11.924 7.103 17.385 1.00 88.31 94 LEU A O 1
ATOM 741 N N . PRO A 1 95 ? -10.051 7.781 18.422 1.00 86.94 95 PRO A N 1
ATOM 742 C CA . PRO A 1 95 ? -10.014 9.056 17.723 1.00 86.94 95 PRO A CA 1
ATOM 743 C C . PRO A 1 95 ? -9.769 8.854 16.224 1.00 86.94 95 PRO A C 1
ATOM 745 O O . PRO A 1 95 ? -8.957 8.020 15.814 1.00 86.94 95 PRO A O 1
ATOM 748 N N . GLU A 1 96 ? -10.429 9.679 15.410 1.00 86.31 96 GLU A N 1
ATOM 749 C CA . GLU A 1 96 ? -10.194 9.735 13.967 1.00 86.31 96 GLU A CA 1
ATOM 750 C C . GLU A 1 96 ? -8.713 10.011 13.667 1.00 86.31 96 GLU A C 1
ATOM 752 O O . GLU A 1 96 ? -8.063 10.847 14.303 1.00 86.31 96 GLU A O 1
ATOM 757 N N . THR A 1 97 ? -8.180 9.331 12.656 1.00 82.25 97 THR A N 1
ATOM 758 C CA . THR A 1 97 ? -6.782 9.429 12.252 1.00 82.25 97 THR A CA 1
ATOM 759 C C . THR A 1 97 ? -6.643 9.945 10.827 1.00 82.25 97 THR A C 1
ATOM 761 O O . THR A 1 97 ? -7.425 9.640 9.929 1.00 82.25 97 THR A O 1
ATOM 764 N N . SER A 1 98 ? -5.609 10.754 10.604 1.00 81.88 98 SER A N 1
ATOM 765 C CA . SER A 1 98 ? -5.222 11.212 9.271 1.00 81.88 98 SER A CA 1
ATOM 766 C C . SER A 1 98 ? -3.995 10.439 8.810 1.00 81.88 98 SER A C 1
ATOM 768 O O . SER A 1 98 ? -2.926 10.547 9.407 1.00 81.88 98 SER A O 1
ATOM 770 N N . VAL A 1 99 ? -4.131 9.694 7.715 1.00 81.69 99 VAL A N 1
ATOM 771 C CA . VAL A 1 99 ? -2.997 9.035 7.056 1.00 81.69 99 VAL A CA 1
ATOM 772 C C . VAL A 1 99 ? -2.318 10.050 6.138 1.00 81.69 99 VAL A C 1
ATOM 774 O O . VAL A 1 99 ? -2.987 10.716 5.357 1.00 81.69 99 VAL A O 1
ATOM 777 N N . ILE A 1 100 ? -0.998 10.202 6.224 1.00 84.31 100 ILE A N 1
ATOM 778 C CA . ILE A 1 100 ? -0.214 11.105 5.367 1.00 84.31 100 ILE A CA 1
ATOM 779 C C . ILE A 1 100 ? 0.793 10.243 4.604 1.00 84.31 100 ILE A C 1
ATOM 781 O O . ILE A 1 100 ? 1.619 9.579 5.224 1.00 84.31 100 ILE A O 1
ATOM 785 N N . ILE A 1 101 ? 0.714 10.235 3.270 1.00 83.31 101 ILE A N 1
ATOM 786 C CA . ILE A 1 101 ? 1.592 9.437 2.398 1.00 83.31 101 ILE A CA 1
ATOM 787 C C . ILE A 1 101 ? 2.463 10.384 1.576 1.00 83.31 101 ILE A C 1
ATOM 789 O O . ILE A 1 101 ? 2.014 10.957 0.587 1.00 83.31 101 ILE A O 1
ATOM 793 N N . THR A 1 102 ? 3.720 10.548 1.971 1.00 85.25 102 THR A N 1
ATOM 794 C CA . THR A 1 102 ? 4.714 11.273 1.172 1.00 85.25 102 THR A CA 1
ATOM 795 C C . THR A 1 102 ? 5.322 10.330 0.141 1.00 85.25 102 THR A C 1
ATOM 797 O O . THR A 1 102 ? 5.789 9.252 0.507 1.00 85.25 102 THR A O 1
ATOM 800 N N . PHE A 1 103 ? 5.354 10.728 -1.128 1.00 85.38 103 PHE A N 1
ATOM 801 C CA . PHE A 1 103 ? 5.977 9.948 -2.195 1.00 85.38 103 PHE A CA 1
ATOM 802 C C . PHE A 1 103 ? 6.851 10.849 -3.066 1.00 85.38 103 PHE A C 1
ATOM 804 O O . PHE A 1 103 ? 6.590 12.040 -3.199 1.00 85.38 103 PHE A O 1
ATOM 811 N N . HIS A 1 104 ? 7.875 10.267 -3.679 1.00 84.94 104 HIS A N 1
ATOM 812 C CA . HIS A 1 104 ? 8.712 10.935 -4.668 1.00 84.94 104 HIS A CA 1
ATOM 813 C C . HIS A 1 104 ? 9.100 9.910 -5.732 1.00 84.94 104 HIS A C 1
ATOM 815 O O . HIS A 1 104 ? 9.739 8.911 -5.414 1.00 84.94 104 HIS A O 1
ATOM 821 N N . ASN A 1 105 ? 8.691 10.140 -6.983 1.00 86.75 105 ASN A N 1
ATOM 822 C CA . ASN A 1 105 ? 8.933 9.236 -8.118 1.00 86.75 105 ASN A CA 1
ATOM 823 C C . ASN A 1 105 ? 8.551 7.757 -7.886 1.00 86.75 105 ASN A C 1
ATOM 825 O O . ASN A 1 105 ? 9.103 6.871 -8.531 1.00 86.75 105 ASN A O 1
ATOM 829 N N . GLU A 1 106 ? 7.576 7.496 -7.014 1.00 88.25 106 GLU A N 1
ATOM 830 C CA . GLU A 1 106 ? 7.094 6.153 -6.670 1.00 88.25 106 GLU A CA 1
ATOM 831 C C . GLU A 1 106 ? 6.434 5.447 -7.872 1.00 88.25 106 GLU A C 1
A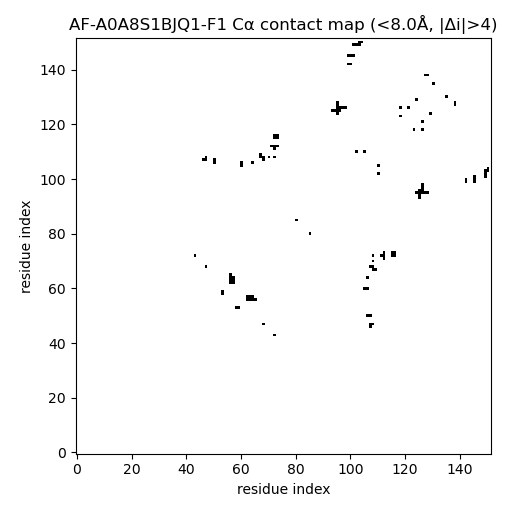TOM 833 O O . GLU A 1 106 ? 5.898 6.096 -8.784 1.00 88.25 106 GLU A O 1
ATOM 838 N N . ALA A 1 107 ? 6.448 4.110 -7.885 1.00 91.56 107 ALA A N 1
ATOM 839 C CA . ALA A 1 107 ? 5.710 3.369 -8.903 1.00 91.56 107 ALA A CA 1
ATOM 840 C C . ALA A 1 107 ? 4.197 3.549 -8.705 1.00 91.56 107 ALA A C 1
ATOM 842 O O . ALA A 1 107 ? 3.667 3.572 -7.595 1.00 91.56 107 ALA A O 1
ATOM 843 N N . ARG A 1 108 ? 3.451 3.651 -9.804 1.00 91.44 108 ARG A N 1
ATOM 844 C CA . ARG A 1 108 ? 1.998 3.858 -9.721 1.00 91.44 108 ARG A CA 1
ATOM 845 C C . ARG A 1 108 ? 1.290 2.679 -9.049 1.00 91.44 108 ARG A C 1
ATOM 847 O O . ARG A 1 108 ? 0.421 2.883 -8.205 1.00 91.44 108 ARG A O 1
ATOM 854 N N . SER A 1 109 ? 1.706 1.450 -9.356 1.00 92.81 109 SER A N 1
ATOM 855 C CA . SER A 1 109 ? 1.138 0.237 -8.760 1.00 92.81 109 SER A CA 1
ATOM 856 C C . SER A 1 109 ? 1.394 0.123 -7.251 1.00 92.81 109 SER A C 1
ATOM 858 O O . SER A 1 109 ? 0.496 -0.281 -6.511 1.00 92.81 109 SER A O 1
ATOM 860 N N . THR A 1 110 ? 2.575 0.513 -6.755 1.00 92.69 110 THR A N 1
ATOM 861 C CA . THR A 1 110 ? 2.875 0.538 -5.309 1.00 92.69 110 THR A CA 1
ATOM 862 C C . THR A 1 110 ? 2.056 1.597 -4.589 1.00 92.69 110 THR A C 1
ATOM 864 O O . THR A 1 110 ? 1.433 1.288 -3.574 1.00 92.69 110 THR A O 1
ATOM 867 N N . LEU A 1 111 ? 2.010 2.818 -5.122 1.00 91.44 111 LEU A N 1
ATOM 868 C CA . LEU A 1 111 ? 1.270 3.916 -4.5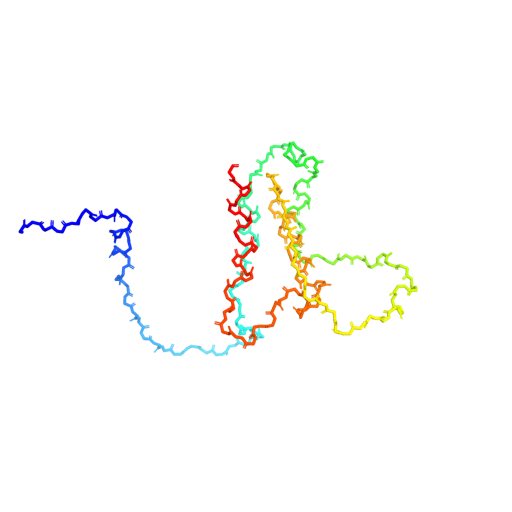10 1.00 91.44 111 LEU A CA 1
ATOM 869 C C . LEU A 1 111 ? -0.230 3.609 -4.421 1.00 91.44 111 LEU A C 1
ATOM 871 O O . LEU A 1 111 ? -0.829 3.760 -3.354 1.00 91.44 111 LEU A O 1
ATOM 875 N N . LEU A 1 112 ? -0.818 3.103 -5.508 1.00 91.19 112 LEU A N 1
ATOM 876 C CA . LEU A 1 112 ? -2.225 2.711 -5.535 1.00 91.19 112 LEU A CA 1
ATOM 877 C C . LEU A 1 112 ? -2.525 1.612 -4.510 1.00 91.19 112 LEU A C 1
ATOM 879 O O . LEU A 1 112 ? -3.474 1.740 -3.738 1.00 91.19 112 LEU A O 1
ATOM 883 N N . ARG A 1 113 ? -1.696 0.562 -4.449 1.00 93.56 113 ARG A N 1
ATOM 884 C CA . ARG A 1 113 ? -1.843 -0.508 -3.447 1.00 93.56 113 ARG A CA 1
ATOM 885 C C . ARG A 1 113 ? -1.790 0.012 -2.020 1.00 93.56 113 ARG A C 1
ATOM 887 O O . ARG A 1 113 ? -2.528 -0.488 -1.176 1.00 93.56 113 ARG A O 1
ATOM 894 N N . THR A 1 114 ? -0.933 0.990 -1.737 1.00 91.81 114 THR A N 1
ATOM 895 C CA . THR A 1 114 ? -0.855 1.600 -0.405 1.00 91.81 114 THR A CA 1
ATOM 896 C C . THR A 1 114 ? -2.178 2.268 -0.049 1.00 91.81 114 THR A C 1
ATOM 898 O O . THR A 1 114 ? -2.739 1.986 1.007 1.00 91.81 114 THR A O 1
ATOM 901 N N . ILE A 1 115 ? -2.724 3.082 -0.954 1.00 89.38 115 ILE A N 1
ATOM 902 C CA . ILE A 1 115 ? -3.995 3.786 -0.738 1.00 89.38 115 ILE A CA 1
ATOM 903 C C . ILE A 1 115 ? -5.148 2.790 -0.570 1.00 89.38 115 ILE A C 1
ATOM 905 O O . ILE A 1 115 ? -5.883 2.860 0.413 1.00 89.38 115 ILE A O 1
ATOM 909 N N . VAL A 1 116 ? -5.276 1.822 -1.480 1.00 89.50 116 VAL A N 1
ATOM 910 C CA . VAL A 1 116 ? -6.336 0.802 -1.431 1.00 89.50 116 VAL A CA 1
ATOM 911 C C . VAL A 1 116 ? -6.223 -0.057 -0.169 1.00 89.50 116 VAL A C 1
ATOM 913 O O . VAL A 1 116 ? -7.230 -0.330 0.478 1.00 89.50 116 VAL A O 1
ATOM 916 N N . SER A 1 117 ? -5.010 -0.430 0.252 1.00 89.44 117 SER A N 1
ATOM 917 C CA . SER A 1 117 ? -4.806 -1.169 1.503 1.00 89.44 117 SER A CA 1
ATOM 918 C C . SER A 1 117 ? -5.238 -0.367 2.728 1.00 89.44 117 SER A C 1
ATOM 920 O O . SER A 1 117 ? -5.786 -0.954 3.657 1.00 89.44 117 SER A O 1
ATOM 922 N N . VAL A 1 118 ? -4.967 0.940 2.762 1.00 88.69 118 VAL A N 1
ATOM 923 C CA . VAL A 1 118 ? -5.377 1.811 3.872 1.00 88.69 118 VAL A CA 1
ATOM 924 C C . VAL A 1 118 ? -6.900 1.868 3.958 1.00 88.69 118 VAL A C 1
ATOM 926 O O . VAL A 1 118 ? -7.443 1.663 5.040 1.00 88.69 118 VAL A O 1
ATOM 929 N N . LEU A 1 119 ? -7.575 2.066 2.823 1.00 86.81 119 LEU A N 1
ATOM 930 C CA . LEU A 1 119 ? -9.036 2.129 2.754 1.00 86.81 119 LEU A CA 1
ATOM 931 C C . LEU A 1 119 ? -9.706 0.789 3.096 1.00 86.81 119 LEU A C 1
ATOM 933 O O . LEU A 1 119 ? -10.708 0.779 3.796 1.00 86.81 119 LEU A O 1
ATOM 937 N N . ASN A 1 120 ? -9.147 -0.340 2.651 1.00 87.94 120 ASN A N 1
ATOM 938 C CA . ASN A 1 120 ? -9.782 -1.652 2.829 1.00 87.94 120 ASN A CA 1
ATOM 939 C C . ASN A 1 120 ? -9.508 -2.307 4.189 1.00 87.94 120 ASN A C 1
ATOM 941 O O . ASN A 1 120 ? -10.255 -3.192 4.599 1.00 87.94 120 ASN A O 1
ATOM 945 N N . ARG A 1 121 ? -8.404 -1.960 4.861 1.00 89.81 121 ARG A N 1
ATOM 946 C CA . ARG A 1 121 ? -7.980 -2.622 6.114 1.00 89.81 121 ARG A CA 1
ATOM 947 C C . ARG A 1 121 ? -8.175 -1.773 7.357 1.00 89.81 121 ARG A C 1
ATOM 949 O O . ARG A 1 121 ? -7.802 -2.210 8.444 1.00 89.81 121 ARG A O 1
ATOM 956 N N . SER A 1 122 ? -8.746 -0.589 7.200 1.00 88.19 122 SER A N 1
ATOM 957 C CA . SER A 1 122 ? -9.026 0.308 8.309 1.00 88.19 122 SER A CA 1
ATOM 958 C C . SER A 1 122 ? -10.530 0.532 8.410 1.00 88.19 122 SER A C 1
ATOM 960 O O . SER A 1 122 ? -11.175 0.710 7.377 1.00 88.19 122 SER A O 1
ATOM 962 N N . PRO A 1 123 ? -11.100 0.539 9.624 1.00 88.62 123 PRO A N 1
ATOM 963 C CA . PRO A 1 123 ? -12.498 0.894 9.821 1.00 88.62 123 PRO A CA 1
ATOM 964 C C . PRO A 1 123 ? -12.814 2.279 9.244 1.00 88.62 123 PRO A C 1
ATOM 966 O O . PRO A 1 123 ? -12.057 3.230 9.456 1.00 88.62 123 PRO A O 1
ATOM 969 N N . GLU A 1 124 ? -13.946 2.402 8.543 1.00 84.56 124 GLU A N 1
ATOM 970 C CA . GLU A 1 124 ? -14.333 3.647 7.863 1.00 84.56 124 GLU A CA 1
ATOM 971 C C . GLU A 1 124 ? -14.418 4.831 8.834 1.00 84.56 124 GLU A C 1
ATOM 973 O O . GLU A 1 124 ? -13.905 5.901 8.521 1.00 84.56 124 GLU A O 1
ATOM 978 N N . HIS A 1 125 ? -14.952 4.622 10.044 1.00 82.31 125 HIS A N 1
ATOM 979 C CA . HIS A 1 125 ? -15.095 5.669 11.064 1.00 82.31 125 HIS A CA 1
ATOM 980 C C . HIS A 1 125 ? -13.759 6.231 11.582 1.00 82.31 125 HIS A C 1
ATOM 982 O O . HIS A 1 125 ? -13.748 7.311 12.160 1.00 82.31 125 HIS A O 1
ATOM 988 N N . LEU A 1 126 ? -12.637 5.526 11.385 1.00 83.81 126 LEU A N 1
ATOM 989 C CA . LEU A 1 126 ? -11.316 5.994 11.819 1.00 83.81 126 LEU A CA 1
ATOM 990 C C . LEU A 1 126 ? -10.597 6.808 10.749 1.00 83.81 126 LEU A C 1
ATOM 992 O O . LEU A 1 126 ? -9.771 7.648 11.086 1.00 83.81 126 LEU A O 1
ATOM 996 N N . ILE A 1 127 ? -10.874 6.557 9.469 1.00 78.06 127 ILE A N 1
ATOM 997 C CA . ILE A 1 127 ? -10.188 7.223 8.349 1.00 78.06 127 ILE A CA 1
ATOM 998 C C . ILE A 1 127 ? -11.049 8.319 7.732 1.00 78.06 127 ILE A C 1
ATOM 1000 O O . ILE A 1 127 ? -10.542 9.336 7.249 1.00 78.06 127 ILE A O 1
ATOM 1004 N N . GLN A 1 128 ? -12.359 8.113 7.728 1.00 65.50 128 GLN A N 1
ATOM 1005 C CA . GLN A 1 128 ? -13.315 9.068 7.227 1.00 65.50 128 GLN A CA 1
ATOM 1006 C C . GLN A 1 128 ? -13.885 9.837 8.406 1.00 65.50 128 GLN A C 1
ATOM 1008 O O . GLN A 1 128 ? -14.650 9.307 9.205 1.00 65.50 128 GLN A O 1
ATOM 1013 N N . ARG A 1 129 ? -13.527 11.119 8.479 1.00 50.47 129 ARG A N 1
ATOM 1014 C CA . ARG A 1 129 ? -14.176 12.054 9.383 1.00 50.47 129 ARG A CA 1
ATOM 1015 C C . ARG A 1 129 ? -15.683 11.999 9.177 1.00 50.47 129 ARG A C 1
ATOM 1017 O O . ARG A 1 129 ? -16.163 12.331 8.085 1.00 50.47 129 ARG A O 1
ATOM 1024 N N . ASN A 1 130 ? -16.410 11.598 10.217 1.00 44.06 130 ASN A N 1
ATOM 1025 C CA . ASN A 1 130 ? -17.864 11.589 10.213 1.00 44.06 130 ASN A CA 1
ATOM 1026 C C . ASN A 1 130 ? -18.334 13.041 10.155 1.00 44.06 130 ASN A C 1
ATOM 1028 O O . ASN A 1 130 ? -18.257 13.804 11.118 1.00 44.06 130 ASN A O 1
ATOM 1032 N N . TYR A 1 131 ? -18.767 13.465 8.973 1.00 42.94 131 TYR A N 1
ATOM 1033 C CA . TYR A 1 131 ? -19.225 14.825 8.757 1.00 42.94 131 TYR A CA 1
ATOM 1034 C C . TYR A 1 131 ? -20.647 14.981 9.306 1.00 42.94 131 TYR A C 1
ATOM 1036 O O . TYR A 1 131 ? -21.621 14.876 8.570 1.00 42.94 131 TYR A O 1
ATOM 1044 N N . SER A 1 132 ? -20.778 15.331 10.587 1.00 41.31 132 SER A N 1
ATOM 1045 C CA . SER A 1 132 ? -22.025 15.888 11.135 1.00 41.31 132 SER A CA 1
ATOM 1046 C C . SER A 1 132 ? -22.272 17.348 10.693 1.00 41.31 132 SER A C 1
ATOM 1048 O O . SER A 1 132 ? -23.069 18.056 11.301 1.00 41.31 132 SER A O 1
ATOM 1050 N N . SER A 1 133 ? -21.582 17.842 9.656 1.00 42.59 133 SER A N 1
ATOM 1051 C CA . SER A 1 133 ? -21.666 19.239 9.198 1.00 42.59 133 SER A CA 1
ATOM 1052 C C . SER A 1 133 ? -21.264 19.442 7.724 1.00 42.59 133 SER A C 1
ATOM 1054 O O . SER A 1 133 ? -20.321 20.156 7.407 1.00 42.59 133 SER A O 1
ATOM 1056 N N . GLY A 1 134 ? -21.940 18.780 6.782 1.00 49.34 134 GLY A N 1
ATOM 1057 C CA . GLY A 1 134 ? -22.095 19.296 5.409 1.00 49.34 134 GLY A CA 1
ATOM 1058 C C . GLY A 1 134 ? -20.861 19.585 4.524 1.00 49.34 134 GLY A C 1
ATOM 1059 O O . GLY A 1 134 ? -21.020 20.305 3.543 1.00 49.34 134 GLY A O 1
ATOM 1060 N N . GLN A 1 135 ? -19.654 19.059 4.776 1.00 45.50 135 GLN A N 1
ATOM 1061 C CA . GLN A 1 135 ? -18.529 19.180 3.825 1.00 45.50 135 GLN A CA 1
ATOM 1062 C C . GLN A 1 135 ? -17.784 17.855 3.598 1.00 45.50 135 GLN A C 1
ATOM 1064 O O . GLN A 1 135 ? -16.623 17.682 3.950 1.00 45.50 135 GLN A O 1
ATOM 1069 N N . THR A 1 136 ? -18.397 16.936 2.862 1.00 48.19 136 THR A N 1
ATOM 1070 C CA . THR A 1 136 ? -17.777 15.678 2.396 1.00 48.19 136 THR A CA 1
ATOM 1071 C C . THR A 1 136 ? -16.562 15.852 1.460 1.00 48.19 136 THR A C 1
ATOM 1073 O O . THR A 1 136 ? -15.945 14.870 1.060 1.00 48.19 136 THR A O 1
ATOM 1076 N N . SER A 1 137 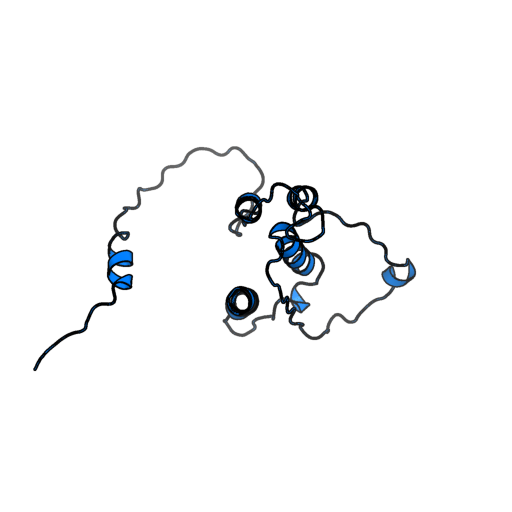? -16.167 17.084 1.118 1.00 43.53 137 SER A N 1
ATOM 1077 C CA . SER A 1 137 ? -15.126 17.371 0.117 1.00 43.53 137 SER A CA 1
ATOM 1078 C C . SER A 1 137 ? -13.699 17.504 0.685 1.00 43.53 137 SER A C 1
ATOM 1080 O O . SER A 1 137 ? -12.732 17.532 -0.073 1.00 43.53 137 SER A O 1
ATOM 1082 N N . VAL A 1 138 ? -13.516 17.601 2.009 1.00 46.25 138 VAL A N 1
ATOM 1083 C CA . VAL A 1 138 ? -12.225 18.034 2.596 1.00 46.25 138 VAL A CA 1
ATOM 1084 C C . VAL A 1 138 ? -11.194 16.900 2.736 1.00 46.25 138 VAL A C 1
ATOM 1086 O O . VAL A 1 138 ? -9.992 17.146 2.630 1.00 46.25 138 VAL A O 1
ATOM 1089 N N . ILE A 1 139 ? -11.628 15.649 2.918 1.00 47.62 139 ILE A N 1
ATOM 1090 C CA . ILE A 1 139 ? -10.728 14.505 3.178 1.00 47.62 139 ILE A CA 1
ATOM 1091 C C . ILE A 1 139 ? -10.074 14.005 1.887 1.00 47.62 139 ILE A C 1
ATOM 1093 O O . ILE A 1 139 ? -8.850 13.886 1.816 1.00 47.62 139 ILE A O 1
ATOM 1097 N N . THR A 1 140 ? -10.865 13.806 0.829 1.00 46.66 140 THR A N 1
ATOM 1098 C CA . THR A 1 140 ? -10.354 13.496 -0.517 1.00 46.66 140 THR A CA 1
ATOM 1099 C C . THR A 1 140 ? -9.451 14.610 -1.032 1.00 46.66 140 THR A C 1
ATOM 1101 O O . THR A 1 140 ? -8.419 14.327 -1.636 1.00 46.66 140 THR A O 1
ATOM 1104 N N . ARG A 1 141 ? -9.760 15.876 -0.715 1.00 38.91 141 ARG A N 1
ATOM 1105 C CA . ARG A 1 141 ? -8.891 17.009 -1.052 1.00 38.91 141 ARG A CA 1
ATOM 1106 C C . ARG A 1 141 ? -7.564 17.009 -0.299 1.00 38.91 141 ARG A C 1
ATOM 1108 O O . ARG A 1 141 ? -6.590 17.426 -0.900 1.00 38.91 141 ARG A O 1
ATOM 1115 N N . LYS A 1 142 ? -7.464 16.534 0.949 1.00 42.53 142 LYS A N 1
ATOM 1116 C CA . LYS A 1 142 ? -6.168 16.461 1.662 1.00 42.53 142 LYS A CA 1
ATOM 1117 C C . LYS A 1 142 ? -5.267 15.331 1.163 1.00 42.53 142 LYS A C 1
ATOM 1119 O O . LYS A 1 142 ? -4.072 15.565 1.004 1.00 42.53 142 LYS A O 1
ATOM 1124 N N . MET A 1 143 ? -5.831 14.164 0.844 1.00 47.97 143 MET A N 1
ATOM 1125 C CA . MET A 1 143 ? -5.094 13.118 0.119 1.00 47.97 143 MET A CA 1
ATOM 1126 C C . MET A 1 143 ? -4.610 13.645 -1.239 1.00 47.97 143 MET A C 1
ATOM 1128 O O . MET A 1 143 ? -3.424 13.561 -1.540 1.00 47.97 143 MET A O 1
ATOM 1132 N N . ALA A 1 144 ? -5.488 14.289 -2.017 1.00 41.69 144 ALA A N 1
ATOM 1133 C CA . ALA A 1 144 ? -5.146 14.838 -3.331 1.00 41.69 144 ALA A CA 1
ATOM 1134 C C . ALA A 1 144 ? -4.208 16.066 -3.292 1.00 41.69 144 ALA A C 1
ATOM 1136 O O . ALA A 1 144 ? -3.388 16.235 -4.190 1.00 41.69 144 ALA A O 1
ATOM 1137 N N . LEU A 1 145 ? -4.276 16.928 -2.269 1.00 39.25 145 LEU A N 1
ATOM 1138 C CA . LEU A 1 145 ? -3.365 18.075 -2.152 1.00 39.25 145 LEU A CA 1
ATOM 1139 C C . LEU A 1 145 ? -1.926 17.618 -1.902 1.00 39.25 145 LEU A C 1
ATOM 1141 O O . LEU A 1 145 ? -1.002 18.250 -2.407 1.00 39.25 145 LEU A O 1
ATOM 1145 N N . LEU A 1 146 ? -1.725 16.512 -1.178 1.00 47.69 146 LEU A N 1
ATOM 1146 C CA . LEU A 1 146 ? -0.389 15.952 -0.981 1.00 47.69 146 LEU A CA 1
ATOM 1147 C C . LEU A 1 146 ? 0.180 15.359 -2.283 1.00 47.69 146 LEU A C 1
ATOM 1149 O O . LEU A 1 146 ? 1.375 15.495 -2.532 1.00 47.69 146 LEU A O 1
ATOM 1153 N N . PHE A 1 147 ? -0.680 14.820 -3.160 1.00 47.41 147 PHE A N 1
ATOM 1154 C CA . PHE A 1 147 ? -0.297 14.432 -4.525 1.00 47.41 147 PHE A CA 1
ATOM 1155 C C . PHE A 1 147 ? 0.246 15.604 -5.355 1.00 47.41 147 PHE A C 1
ATOM 1157 O O . PHE A 1 147 ? 1.154 15.404 -6.155 1.00 47.41 147 PHE A O 1
ATOM 1164 N N . ALA A 1 148 ? -0.276 16.820 -5.168 1.00 43.44 148 ALA A N 1
ATOM 1165 C CA . ALA A 1 148 ? 0.149 17.999 -5.925 1.00 43.44 148 ALA A CA 1
ATOM 1166 C C . ALA A 1 148 ? 1.367 18.724 -5.319 1.00 43.44 148 ALA A C 1
ATOM 1168 O O . ALA A 1 148 ? 2.110 19.380 -6.047 1.00 43.44 148 ALA A O 1
ATOM 1169 N N . LEU A 1 149 ? 1.579 18.625 -4.001 1.00 43.28 149 LEU A N 1
ATOM 1170 C CA . LEU A 1 149 ? 2.643 19.354 -3.296 1.00 43.28 149 LEU A CA 1
ATOM 1171 C C . LEU A 1 149 ? 4.023 18.684 -3.368 1.00 43.28 149 LEU A C 1
ATOM 1173 O O . LEU A 1 149 ? 5.020 19.391 -3.263 1.00 43.28 149 LEU A O 1
ATOM 1177 N N . PHE A 1 150 ? 4.093 17.365 -3.576 1.00 44.91 150 PHE A N 1
ATOM 1178 C CA . PHE A 1 150 ? 5.361 16.617 -3.652 1.00 44.91 150 PHE A CA 1
ATOM 1179 C C . PHE A 1 150 ? 5.736 16.130 -5.064 1.00 44.91 150 PHE A C 1
ATOM 1181 O O . PHE A 1 150 ? 6.797 15.541 -5.242 1.00 44.91 150 PHE A O 1
ATOM 1188 N N . ALA A 1 151 ? 4.899 16.395 -6.073 1.00 40.91 151 ALA A N 1
ATOM 1189 C CA . ALA A 1 151 ? 5.155 16.046 -7.475 1.00 40.91 151 ALA A CA 1
ATOM 1190 C C . ALA A 1 151 ? 5.747 17.208 -8.309 1.00 40.91 151 ALA A C 1
ATOM 1192 O O . ALA A 1 151 ? 5.575 17.228 -9.528 1.00 40.91 151 ALA A O 1
ATOM 1193 N N . ARG A 1 152 ? 6.399 18.186 -7.665 1.00 40.09 152 ARG A N 1
ATOM 1194 C CA . ARG A 1 152 ? 7.193 19.228 -8.338 1.00 40.09 152 ARG A CA 1
ATOM 1195 C C . ARG A 1 152 ? 8.674 18.906 -8.279 1.00 40.09 152 ARG A C 1
ATOM 1197 O O . ARG A 1 152 ? 9.122 18.506 -7.184 1.00 40.09 152 ARG A O 1
#

Mean predicted aligned error: 15.9 Å

Sequence (152 aa):
MRSVVEENIALRLIKQHADVEEPESSPISLEETTGITGRVYFDEAGYVSGGSKDSDPYVRNRFNQIASDNLSSNRVVPDTRNAMCKLKKYDEDLPETSVIITFHNEARSTLLRTIVSVLNRSPEHLIQRNYSSGQTSVITRKMALLFALFAR

pLDDT: mean 70.06, std 22.88, range [29.55, 96.88]

Foldseek 3Di:
DDDDDDDDPVVVVVVVPPDDDDDDDDDDDDDDDDDDPDDPPPPLLVQQVPDDDDPQCCVQANDRLVVLSPDDLPDDDDPPDDPVVVVDDDDPPDAADEDDDADASDRRSVVSSVVSCCVPVDDCCRDQPPCPDPCSPVSVVVNVVSVVPRHD

Radius of gyration: 22.81 Å; Cα contacts (8 Å, |Δi|>4): 64; chains: 1; bounding box: 53×71×50 Å

Organism: Arctia plantaginis (NCBI:txid874455)

Secondary structure (DSSP, 8-state):
--------HHHHHHHTT---PPPPP------------S-----HHHHHHTS---SSTTTTTSS-HHHHHTS-TT------S-HHHHT----S-PPP-------SS--HHHHHHHHHHHHHHS-HHHHS---SSS-TTHHHHHHHHHHHHS--